Protein AF-A0A0D6ESS1-F1 (afdb_monomer)

Organism: Sporidiobolus salmonicolor (NCBI:txid5005)

Solvent-accessible surface area (backbone atoms only — not comparable to full-atom values): 9015 Å² total; per-residue (Å²): 134,69,87,62,50,30,57,55,24,49,53,50,25,58,59,24,70,73,44,81,53,65,67,57,19,51,21,43,30,44,20,22,49,14,46,18,51,16,46,52,36,49,51,54,53,46,34,30,76,70,59,77,49,72,62,58,70,73,58,48,54,50,43,52,53,49,21,29,50,25,38,36,48,12,36,51,23,44,43,52,38,32,53,52,51,50,54,52,49,52,50,51,49,53,51,60,66,67,57,86,58,56,85,76,47,42,56,56,46,52,51,51,53,50,53,48,50,54,52,48,52,54,41,51,53,50,37,53,38,39,60,51,59,37,50,55,31,33,42,75,71,63,77,50,85,76,54,69,68,57,5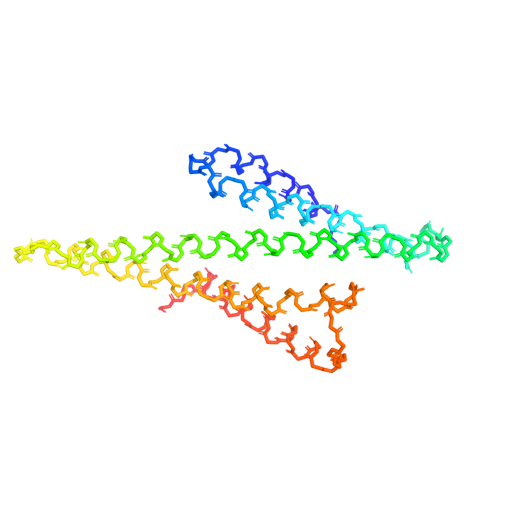3,52,49,46,55,49,53,42,49,52,54,52,49,54,52,51,48,34,68,73,72,61,59,130

Radius of gyration: 19.99 Å; Cα contacts (8 Å, |Δi|>4): 161; chains: 1; bounding box: 48×31×64 Å

Nearest PDB structures (foldseek):
  6ixe-assembly1_A  TM=4.733E-01  e=2.578E+00  Homo sapiens
  6ixf-assembly1_A  TM=3.058E-01  e=3.439E+00  Homo sapiens
  6ixg-assembly1_A  TM=2.392E-01  e=2.838E+00  Homo sapiens
  6z6f-assembly1_C  TM=2.727E-01  e=5.562E+00  Saccharomyces cerevisiae S288C

Sequence (174 aa):
MRIGKPLEHAQAAVKALDVVDPVLKLTALGRQLGYAGYLWNDMLVWAHSAKVRPLPAAQFATIQRRAARLWFAGIAFSLASSLYRLADLRRREQAARRVRSDAEKEGERRGELRAIKTQQSAVRTQFLQDALDLLIPAGTLGYHHLDDGVLGLVGTVTSLMGLRTQIAKVLGGK

pLDDT: mean 88.15, std 8.7, range [42.09, 97.44]

Structure (mmCIF, N/CA/C/O backbone):
data_AF-A0A0D6ESS1-F1
#
_entry.id   AF-A0A0D6ESS1-F1
#
loop_
_atom_site.group_PDB
_atom_site.id
_atom_site.type_symbol
_atom_site.label_atom_id
_atom_site.label_alt_id
_atom_site.label_comp_id
_atom_site.label_asym_id
_atom_site.label_entity_id
_atom_site.label_seq_id
_atom_site.pdbx_PDB_ins_code
_atom_site.Cartn_x
_atom_site.Cartn_y
_atom_site.Cartn_z
_atom_site.occupancy
_atom_site.B_iso_or_equiv
_atom_site.auth_seq_id
_atom_site.auth_comp_id
_atom_site.auth_asym_id
_atom_site.auth_atom_id
_atom_site.pdbx_PDB_model_num
ATOM 1 N N . MET A 1 1 ? 4.333 -5.731 19.791 1.00 51.28 1 MET A N 1
ATOM 2 C CA . MET A 1 1 ? 3.375 -4.614 19.992 1.00 51.28 1 MET A CA 1
ATOM 3 C C . MET A 1 1 ? 3.727 -3.473 19.047 1.00 51.28 1 MET A C 1
ATOM 5 O O . MET A 1 1 ? 4.906 -3.266 18.802 1.00 51.28 1 MET A O 1
ATOM 9 N N . ARG A 1 2 ? 2.740 -2.775 18.466 1.00 64.06 2 ARG A N 1
ATOM 10 C CA . ARG A 1 2 ? 2.936 -1.823 17.347 1.00 64.06 2 ARG A CA 1
ATOM 11 C C . ARG A 1 2 ? 3.177 -0.363 17.779 1.00 64.06 2 ARG A C 1
ATOM 13 O O . ARG A 1 2 ? 3.069 0.525 16.947 1.00 64.06 2 ARG A O 1
ATOM 20 N N . ILE A 1 3 ? 3.529 -0.120 19.043 1.00 63.75 3 ILE A N 1
ATOM 21 C CA . ILE A 1 3 ? 3.568 1.216 19.676 1.00 63.75 3 ILE A CA 1
ATOM 22 C C . ILE A 1 3 ? 4.543 2.200 18.982 1.00 63.75 3 ILE A C 1
ATOM 24 O O . ILE A 1 3 ? 4.318 3.402 19.020 1.00 63.75 3 ILE A O 1
ATOM 28 N N . GLY A 1 4 ? 5.567 1.711 18.267 1.00 74.56 4 GLY A N 1
ATOM 29 C CA . GLY A 1 4 ? 6.477 2.544 17.458 1.00 74.56 4 GLY A CA 1
ATOM 30 C C . GLY A 1 4 ? 6.134 2.646 15.964 1.00 74.56 4 GLY A C 1
ATOM 31 O O . GLY A 1 4 ? 6.639 3.528 15.273 1.00 74.56 4 GLY A O 1
ATOM 32 N N . LYS A 1 5 ? 5.244 1.793 15.444 1.00 80.25 5 LYS A N 1
ATOM 33 C CA . LYS A 1 5 ? 4.957 1.748 14.002 1.00 80.25 5 LYS A CA 1
ATOM 34 C C . LYS A 1 5 ? 4.324 3.030 13.442 1.00 80.25 5 LYS A C 1
ATOM 36 O O . LYS A 1 5 ? 4.672 3.384 12.318 1.00 80.25 5 LYS A O 1
ATOM 41 N N . PRO A 1 6 ? 3.447 3.766 14.159 1.00 82.56 6 PRO A N 1
ATOM 42 C CA . PRO A 1 6 ? 2.947 5.043 13.652 1.00 82.56 6 PRO A CA 1
ATOM 43 C C . PRO A 1 6 ? 4.067 6.040 13.329 1.00 82.56 6 PRO A C 1
ATOM 45 O O . PRO A 1 6 ? 3.983 6.739 12.324 1.00 82.56 6 PRO A O 1
ATOM 48 N N . LEU A 1 7 ? 5.130 6.068 14.142 1.00 85.19 7 LEU A N 1
ATOM 49 C CA . LEU A 1 7 ? 6.290 6.939 13.933 1.00 85.19 7 LEU A CA 1
ATOM 50 C C . LEU A 1 7 ? 7.111 6.500 12.717 1.00 85.19 7 LEU A C 1
ATOM 52 O O . LEU A 1 7 ? 7.525 7.350 11.935 1.00 85.19 7 LEU A O 1
ATOM 56 N N . GLU A 1 8 ? 7.285 5.193 12.505 1.00 88.31 8 GLU A N 1
ATOM 57 C CA . GLU A 1 8 ? 7.927 4.664 11.292 1.00 88.31 8 GLU A CA 1
ATOM 58 C C . GLU A 1 8 ? 7.166 5.087 10.027 1.00 88.31 8 GLU A C 1
ATOM 60 O O . GLU A 1 8 ? 7.772 5.523 9.046 1.00 88.31 8 GLU A O 1
ATOM 65 N N . HIS A 1 9 ? 5.832 5.018 10.056 1.00 88.88 9 HIS A N 1
ATOM 66 C CA . HIS A 1 9 ? 4.990 5.467 8.948 1.00 88.88 9 HIS A CA 1
ATOM 67 C C . HIS A 1 9 ? 5.019 6.991 8.775 1.00 88.88 9 HIS A C 1
ATOM 69 O O . HIS A 1 9 ? 5.091 7.469 7.646 1.00 88.88 9 HIS A O 1
ATOM 75 N N . ALA A 1 10 ? 5.046 7.769 9.859 1.00 86.75 10 ALA A N 1
ATOM 76 C CA . ALA A 1 10 ? 5.219 9.219 9.783 1.00 86.75 10 ALA A CA 1
ATOM 77 C C . ALA A 1 10 ? 6.584 9.594 9.178 1.00 86.75 10 ALA A C 1
ATOM 79 O O . ALA A 1 10 ? 6.658 10.427 8.277 1.00 86.75 10 ALA A O 1
ATOM 80 N N . GLN A 1 11 ? 7.661 8.924 9.590 1.00 90.44 11 GLN A N 1
ATOM 81 C CA . GLN A 1 11 ? 8.987 9.111 9.003 1.00 90.44 11 GLN A CA 1
ATOM 82 C C . GLN A 1 11 ? 9.007 8.706 7.522 1.00 90.44 11 GLN A C 1
ATOM 84 O O . GLN A 1 11 ? 9.605 9.394 6.696 1.00 90.44 11 GLN A O 1
ATOM 89 N N . ALA A 1 12 ? 8.337 7.610 7.159 1.00 89.25 12 ALA A N 1
ATOM 90 C CA . ALA A 1 12 ? 8.186 7.199 5.767 1.00 89.25 12 ALA A CA 1
ATOM 91 C C . ALA A 1 12 ? 7.364 8.205 4.945 1.00 89.25 12 ALA A C 1
ATOM 93 O O . ALA A 1 12 ? 7.640 8.379 3.760 1.00 89.25 12 ALA A O 1
ATOM 94 N N . ALA A 1 13 ? 6.394 8.891 5.558 1.00 90.00 13 ALA A N 1
ATOM 95 C CA . ALA A 1 13 ? 5.663 9.983 4.922 1.00 90.00 13 ALA A CA 1
ATOM 96 C C . ALA A 1 13 ? 6.591 11.174 4.640 1.00 90.00 13 ALA A C 1
ATOM 98 O O . ALA A 1 13 ? 6.582 11.691 3.529 1.00 90.00 13 ALA A O 1
ATOM 99 N N . VAL A 1 14 ? 7.457 11.551 5.587 1.00 92.44 14 VAL A N 1
ATOM 100 C CA . VAL A 1 14 ? 8.463 12.604 5.357 1.00 92.44 14 VAL A CA 1
ATOM 101 C C . VAL A 1 14 ? 9.382 12.228 4.194 1.00 92.44 14 VAL A C 1
ATOM 103 O O . VAL A 1 14 ? 9.539 13.016 3.272 1.00 92.44 14 VAL A O 1
ATOM 106 N N . LYS A 1 15 ? 9.896 10.992 4.160 1.00 91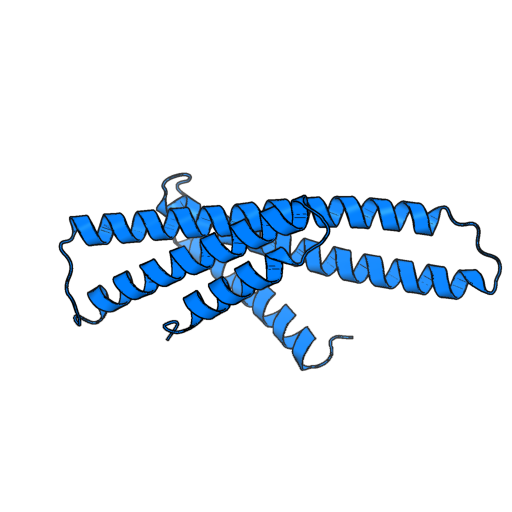.81 15 LYS A N 1
ATOM 107 C CA . LYS A 1 15 ? 10.722 10.501 3.038 1.00 91.81 15 LYS A CA 1
ATOM 108 C C . 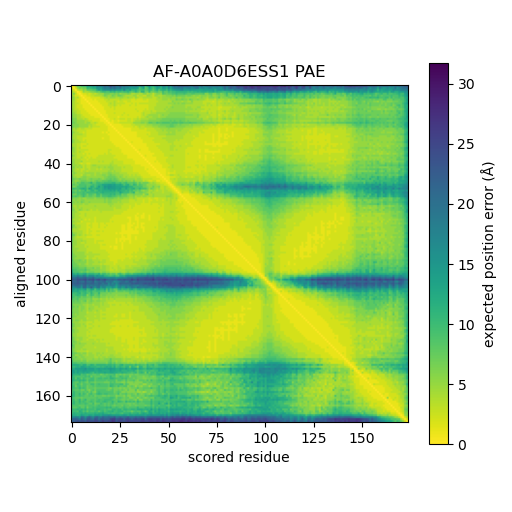LYS A 1 15 ? 9.986 10.505 1.695 1.00 91.81 15 LYS A C 1
ATOM 110 O O . LYS A 1 15 ? 10.611 10.632 0.648 1.00 91.81 15 LYS A O 1
ATOM 115 N N . ALA A 1 16 ? 8.663 10.351 1.694 1.00 90.62 16 ALA A N 1
ATOM 116 C CA . ALA A 1 16 ? 7.880 10.408 0.464 1.00 90.62 16 ALA A CA 1
ATOM 117 C C . ALA A 1 16 ? 7.862 11.814 -0.161 1.00 90.62 16 ALA A C 1
ATOM 119 O O . ALA A 1 16 ? 7.633 11.927 -1.364 1.00 90.62 16 ALA A O 1
ATOM 120 N N . LEU A 1 17 ? 8.139 12.874 0.611 1.00 91.94 17 LEU A N 1
ATOM 121 C CA . LEU A 1 17 ? 8.219 14.248 0.101 1.00 91.94 17 LEU A CA 1
ATOM 122 C C . LEU A 1 17 ? 9.366 14.441 -0.900 1.00 91.94 17 LEU A C 1
ATOM 124 O O . LEU A 1 17 ? 9.234 15.278 -1.796 1.00 91.94 17 LEU A O 1
ATOM 128 N N . ASP A 1 18 ? 10.417 13.624 -0.807 1.00 93.75 18 ASP A N 1
ATOM 129 C CA . ASP A 1 18 ? 11.584 13.660 -1.698 1.00 93.75 18 ASP A CA 1
ATOM 130 C C . ASP A 1 18 ? 11.337 12.960 -3.047 1.00 93.75 18 ASP A C 1
ATOM 132 O O . ASP A 1 18 ? 12.155 13.035 -3.963 1.00 93.75 18 ASP A O 1
ATOM 136 N N . VAL A 1 19 ? 10.199 12.272 -3.213 1.00 93.12 19 VAL A N 1
ATOM 137 C CA . VAL A 1 19 ? 9.848 11.613 -4.479 1.00 93.12 19 VAL A CA 1
ATOM 138 C C . VAL A 1 19 ? 9.618 12.670 -5.561 1.00 93.12 19 VAL A C 1
ATOM 140 O O . VAL A 1 19 ? 8.782 13.551 -5.405 1.00 93.12 19 VAL A O 1
ATOM 143 N N . VAL A 1 20 ? 10.328 12.581 -6.685 1.00 93.62 20 VAL A N 1
ATOM 144 C CA . VAL A 1 20 ? 10.218 13.584 -7.762 1.00 93.62 20 VAL A CA 1
ATOM 145 C C . VAL A 1 20 ? 8.847 13.544 -8.442 1.00 93.62 20 VAL A C 1
ATOM 147 O O . VAL A 1 20 ? 8.236 14.588 -8.649 1.00 93.62 20 VAL A O 1
ATOM 150 N N . ASP A 1 21 ? 8.348 12.347 -8.758 1.00 94.38 21 ASP A N 1
ATOM 151 C CA . ASP A 1 21 ? 7.057 12.156 -9.425 1.00 94.38 21 ASP A CA 1
ATOM 152 C C . ASP A 1 21 ? 5.889 12.572 -8.499 1.00 94.38 21 ASP A C 1
ATOM 154 O O . ASP A 1 21 ? 5.700 11.952 -7.444 1.00 94.38 21 ASP A O 1
ATOM 158 N N . PRO A 1 22 ? 5.082 13.589 -8.866 1.00 94.25 22 PRO A N 1
ATOM 159 C CA . PRO A 1 22 ? 3.999 14.091 -8.019 1.00 94.25 22 PRO A CA 1
ATOM 160 C C . PRO A 1 22 ? 2.910 13.064 -7.685 1.00 94.25 22 PRO A C 1
ATOM 162 O O . PRO A 1 22 ? 2.375 13.082 -6.574 1.00 94.25 22 PRO A O 1
ATOM 165 N N . VAL A 1 23 ? 2.580 12.153 -8.606 1.00 95.31 23 VAL A N 1
ATOM 166 C CA . VAL A 1 23 ? 1.544 11.131 -8.387 1.00 95.31 23 VAL A CA 1
ATOM 167 C C . VAL A 1 23 ? 2.059 10.081 -7.410 1.00 95.31 23 VAL A C 1
ATOM 169 O O . VAL A 1 23 ? 1.365 9.705 -6.459 1.00 95.31 23 VAL A O 1
ATOM 172 N N . LEU A 1 24 ? 3.303 9.636 -7.589 1.00 94.44 24 LEU A N 1
ATOM 173 C CA . LEU A 1 24 ? 3.949 8.715 -6.655 1.00 94.44 24 LEU A CA 1
ATOM 174 C C . LEU A 1 24 ? 4.168 9.355 -5.283 1.00 94.44 24 LEU A C 1
ATOM 176 O O . LEU A 1 24 ? 3.966 8.675 -4.280 1.00 94.44 24 LEU A O 1
ATOM 180 N N . LYS A 1 25 ? 4.507 10.647 -5.225 1.00 95.31 25 LYS A N 1
ATOM 181 C CA . LYS A 1 25 ? 4.602 11.419 -3.978 1.00 95.31 25 LYS A CA 1
ATOM 182 C C . LYS A 1 25 ? 3.271 11.431 -3.238 1.00 95.31 25 LYS A C 1
ATOM 184 O O . LYS A 1 25 ? 3.213 11.013 -2.085 1.00 95.31 25 LYS A O 1
ATOM 189 N N . LEU A 1 26 ? 2.195 11.862 -3.899 1.00 96.12 26 LEU A N 1
ATOM 190 C CA . LEU A 1 26 ? 0.873 11.973 -3.282 1.00 96.12 26 LEU A CA 1
ATOM 191 C C . LEU A 1 26 ? 0.353 10.612 -2.809 1.00 96.12 26 LEU A C 1
ATOM 193 O O . LEU A 1 26 ? -0.118 10.486 -1.680 1.00 96.12 26 LEU A O 1
ATOM 197 N N . THR A 1 27 ? 0.468 9.581 -3.649 1.00 96.25 27 THR A N 1
ATOM 198 C CA . THR A 1 27 ? 0.022 8.228 -3.290 1.00 96.25 27 THR A CA 1
ATOM 199 C C . THR A 1 27 ? 0.862 7.620 -2.167 1.00 96.25 27 THR A C 1
ATOM 201 O O . THR A 1 27 ? 0.312 6.977 -1.274 1.00 96.25 27 THR A O 1
ATOM 204 N N . ALA A 1 28 ? 2.175 7.865 -2.140 1.00 94.38 28 ALA A N 1
ATOM 205 C CA . ALA A 1 28 ? 3.027 7.437 -1.036 1.00 94.38 28 ALA A CA 1
ATOM 206 C C . ALA A 1 28 ? 2.675 8.167 0.269 1.00 94.38 28 ALA A C 1
ATOM 208 O O . ALA A 1 28 ? 2.496 7.510 1.291 1.00 94.38 28 ALA A O 1
ATOM 209 N N . LEU A 1 29 ? 2.500 9.491 0.241 1.00 95.12 29 LEU A N 1
ATOM 210 C CA . LEU A 1 29 ? 2.077 10.276 1.406 1.00 95.12 29 LEU A CA 1
ATOM 211 C C . LEU A 1 29 ? 0.734 9.796 1.952 1.00 95.12 29 LEU A C 1
ATOM 213 O O . LEU A 1 29 ? 0.627 9.487 3.137 1.00 95.12 29 LEU A O 1
ATOM 217 N N . GLY A 1 30 ? -0.274 9.688 1.085 1.00 94.75 30 GLY A N 1
ATOM 218 C CA . GLY A 1 30 ? -1.612 9.245 1.462 1.00 94.75 30 GLY A CA 1
ATOM 219 C C . GLY A 1 30 ? -1.605 7.845 2.076 1.00 94.75 30 GLY A C 1
ATOM 220 O O . GLY A 1 30 ? -2.217 7.631 3.124 1.00 94.75 30 GLY A O 1
ATOM 221 N N . ARG A 1 31 ? -0.836 6.912 1.494 1.00 94.75 31 ARG A N 1
ATOM 222 C CA . ARG A 1 31 ? -0.626 5.576 2.066 1.00 94.75 31 ARG A CA 1
ATOM 223 C C . ARG A 1 31 ? -0.040 5.675 3.476 1.00 94.75 31 ARG A C 1
ATOM 225 O O . ARG A 1 31 ? -0.610 5.118 4.411 1.00 94.75 31 ARG A O 1
ATOM 232 N N . GLN A 1 32 ? 1.088 6.366 3.637 1.00 93.81 32 GLN A N 1
ATOM 233 C CA . GLN A 1 32 ? 1.810 6.402 4.911 1.00 93.81 32 GLN A CA 1
ATOM 234 C C . GLN A 1 32 ? 1.025 7.114 6.017 1.00 93.81 32 GLN A C 1
ATOM 236 O O . GLN A 1 32 ? 0.964 6.611 7.136 1.00 93.81 32 GLN A O 1
ATOM 241 N N . LEU A 1 33 ? 0.356 8.226 5.707 1.00 93.38 33 LEU A N 1
ATOM 242 C CA . LEU A 1 33 ? -0.504 8.932 6.659 1.00 93.38 33 LEU A CA 1
ATOM 243 C C . LEU A 1 33 ? -1.739 8.106 7.040 1.00 93.38 33 LEU A C 1
ATOM 245 O O . LEU A 1 33 ? -2.102 8.063 8.215 1.00 93.38 33 LEU A O 1
ATOM 249 N N . GLY A 1 34 ? -2.342 7.398 6.079 1.00 93.81 34 GLY A N 1
ATOM 250 C CA . GLY A 1 34 ? -3.434 6.460 6.341 1.00 93.81 34 GLY A CA 1
ATOM 251 C C . GLY A 1 34 ? -3.023 5.361 7.324 1.00 93.81 34 GLY A C 1
ATOM 252 O O . GLY A 1 34 ? -3.699 5.150 8.331 1.00 93.81 34 GLY A O 1
ATOM 253 N N . TYR A 1 35 ? -1.870 4.718 7.100 1.00 92.88 35 TYR A N 1
ATOM 254 C CA . TYR A 1 35 ? -1.344 3.695 8.013 1.00 92.88 35 TYR A CA 1
ATOM 255 C C . TYR A 1 35 ? -0.926 4.259 9.375 1.00 92.88 35 TYR A C 1
ATOM 257 O O . TYR A 1 35 ? -1.232 3.640 10.394 1.00 92.88 35 TYR A O 1
ATOM 265 N N . ALA A 1 36 ? -0.277 5.425 9.421 1.00 92.19 36 ALA A N 1
ATOM 266 C CA . ALA A 1 36 ? 0.092 6.078 10.676 1.00 92.19 36 ALA A CA 1
ATOM 267 C C . ALA A 1 36 ? -1.151 6.382 11.523 1.00 92.19 36 ALA A C 1
ATOM 269 O O . ALA A 1 36 ? -1.205 6.030 12.702 1.00 92.19 36 ALA A O 1
ATOM 270 N N . GLY A 1 37 ? -2.182 6.965 10.904 1.00 92.25 37 GLY A N 1
ATOM 271 C CA . GLY A 1 37 ? -3.449 7.258 11.559 1.00 92.25 37 GLY A CA 1
ATOM 272 C C . GLY A 1 37 ? -4.193 5.995 11.999 1.00 92.25 37 GLY A C 1
ATOM 273 O O . GLY A 1 37 ? -4.683 5.937 13.126 1.00 92.25 37 GLY A O 1
ATOM 274 N N . TYR A 1 38 ? -4.252 4.963 11.155 1.00 92.62 38 TYR A N 1
ATOM 275 C CA . TYR A 1 38 ? -4.831 3.667 11.518 1.00 92.62 38 TYR A CA 1
ATOM 276 C C . TYR A 1 38 ? -4.141 3.077 12.755 1.00 92.62 38 TYR A C 1
ATOM 278 O O . TYR A 1 38 ? -4.813 2.774 13.738 1.00 92.62 38 TYR A O 1
ATOM 286 N N . LEU A 1 39 ? -2.809 2.984 12.745 1.00 90.12 39 LEU A N 1
ATOM 287 C CA . LEU A 1 39 ? -2.037 2.389 13.837 1.00 90.12 39 LEU A CA 1
ATOM 288 C C . LEU A 1 39 ? -2.083 3.220 15.122 1.00 90.12 39 LEU A C 1
ATOM 290 O O . LEU A 1 39 ? -2.041 2.660 16.213 1.00 90.12 39 LEU A O 1
ATOM 294 N N . TRP A 1 40 ? -2.220 4.542 15.013 1.00 89.69 40 TRP A N 1
ATOM 295 C CA . TRP A 1 40 ? -2.479 5.391 16.172 1.00 89.69 40 TRP A CA 1
ATOM 296 C C . TRP A 1 40 ? -3.818 5.044 16.836 1.00 89.69 40 TRP A C 1
ATOM 298 O O . TRP A 1 40 ? -3.896 4.894 18.053 1.00 89.69 40 TRP A O 1
ATOM 308 N N . ASN A 1 41 ? -4.877 4.859 16.043 1.00 90.06 41 ASN A N 1
ATOM 309 C CA . ASN A 1 41 ? -6.172 4.430 16.574 1.00 90.06 41 ASN A CA 1
ATOM 310 C C . ASN A 1 41 ? -6.123 2.978 17.091 1.00 90.06 41 ASN A C 1
ATOM 312 O O . ASN A 1 41 ? -6.750 2.685 18.105 1.00 90.06 41 ASN A O 1
ATOM 316 N N . ASP A 1 42 ? -5.337 2.097 16.464 1.00 88.44 42 ASP A N 1
ATOM 317 C CA . ASP A 1 42 ? -5.084 0.720 16.924 1.00 88.44 42 ASP A CA 1
ATOM 318 C C . ASP A 1 42 ? -4.447 0.697 18.326 1.00 88.44 42 ASP A C 1
ATOM 320 O O . ASP A 1 42 ? -4.829 -0.104 19.177 1.00 88.44 42 ASP A O 1
ATOM 324 N N . MET A 1 43 ? -3.552 1.645 18.632 1.00 87.81 43 MET A N 1
ATOM 325 C CA . MET A 1 43 ? -3.004 1.809 19.985 1.00 87.81 43 MET A CA 1
ATOM 326 C C . MET A 1 43 ? -4.072 2.202 21.014 1.00 87.81 43 MET A C 1
ATOM 328 O O . MET A 1 43 ? -4.027 1.725 22.148 1.00 87.81 43 MET A O 1
ATOM 332 N N . LEU A 1 44 ? -5.043 3.040 20.636 1.00 87.94 44 LEU A N 1
ATOM 333 C CA . LEU A 1 44 ? -6.160 3.412 21.515 1.00 87.94 44 LEU A CA 1
ATOM 334 C C . LEU A 1 44 ? -7.112 2.232 21.751 1.00 87.94 44 LEU A C 1
ATOM 336 O O . LEU A 1 44 ? -7.554 2.016 22.880 1.00 87.94 44 LEU A O 1
ATOM 340 N N . VAL A 1 45 ? -7.396 1.451 20.703 1.00 86.69 45 VAL A N 1
ATOM 341 C CA . VAL A 1 45 ? -8.171 0.202 20.801 1.00 86.69 45 VAL A CA 1
ATOM 342 C C . VAL A 1 45 ? -7.469 -0.774 21.742 1.00 86.69 45 VAL A C 1
ATOM 344 O O . VAL A 1 45 ? -8.097 -1.307 22.654 1.00 86.69 45 VAL A O 1
ATOM 347 N N . TRP A 1 46 ? -6.157 -0.945 21.588 1.00 86.50 46 TRP A N 1
ATOM 348 C CA . TRP A 1 46 ? -5.363 -1.781 22.480 1.00 86.50 46 TRP A CA 1
ATOM 349 C C . TRP A 1 46 ? -5.397 -1.287 23.933 1.00 86.50 46 TRP A C 1
ATOM 351 O O . TRP A 1 46 ? -5.602 -2.094 24.835 1.00 86.50 46 TRP A O 1
ATOM 361 N N . ALA A 1 47 ? -5.258 0.021 24.179 1.00 86.69 47 ALA A N 1
ATOM 362 C CA . ALA A 1 47 ? -5.297 0.587 25.532 1.00 86.69 47 ALA A CA 1
ATOM 363 C C . ALA A 1 47 ? -6.639 0.331 26.245 1.00 86.69 47 ALA A C 1
ATOM 365 O O . ALA A 1 47 ? -6.662 0.108 27.460 1.00 86.69 47 ALA A O 1
ATOM 366 N N . HIS A 1 48 ? -7.739 0.319 25.485 1.00 85.88 48 HIS A N 1
ATOM 367 C CA . HIS A 1 48 ? -9.051 -0.105 25.965 1.00 85.88 48 HIS A CA 1
ATOM 368 C C . HIS A 1 48 ? -9.075 -1.604 26.299 1.00 85.88 48 HIS A C 1
ATOM 370 O O . HIS A 1 48 ? -9.405 -1.974 27.425 1.00 85.88 48 HIS A O 1
ATOM 376 N N . SER A 1 49 ? -8.683 -2.468 25.356 1.00 84.56 49 SER A N 1
ATOM 377 C CA . SER A 1 49 ? -8.708 -3.930 25.527 1.00 84.56 49 SER A CA 1
ATOM 378 C C . SER A 1 49 ? -7.777 -4.428 26.638 1.00 84.56 49 SER A C 1
ATOM 380 O O . SER A 1 49 ? -8.108 -5.381 27.338 1.00 84.56 49 SER A O 1
ATOM 382 N N . ALA A 1 50 ? -6.639 -3.762 26.844 1.00 86.94 50 ALA A N 1
ATOM 383 C CA . ALA A 1 50 ? -5.689 -4.045 27.918 1.00 86.94 50 ALA A CA 1
ATOM 384 C C . ALA A 1 50 ? -6.132 -3.491 29.287 1.00 86.94 50 ALA A C 1
ATOM 386 O O . ALA A 1 50 ? -5.404 -3.639 30.265 1.00 86.94 50 ALA A O 1
ATOM 387 N N . LYS A 1 51 ? -7.301 -2.835 29.366 1.00 86.56 51 LYS A N 1
ATOM 388 C CA . LYS A 1 51 ? -7.848 -2.176 30.567 1.00 86.56 51 LYS A CA 1
ATOM 389 C C . LYS A 1 51 ? -6.940 -1.097 31.174 1.00 86.56 51 LYS A C 1
ATOM 391 O O . LYS A 1 51 ? -7.176 -0.667 32.297 1.00 86.56 51 LYS A O 1
ATOM 396 N N . VAL A 1 52 ? -5.949 -0.615 30.422 1.00 86.56 52 VAL A N 1
ATOM 397 C CA . VAL A 1 52 ? -5.074 0.498 30.826 1.00 86.56 52 VAL A CA 1
ATOM 398 C C . VAL A 1 52 ? -5.882 1.791 30.897 1.00 86.56 52 VAL A C 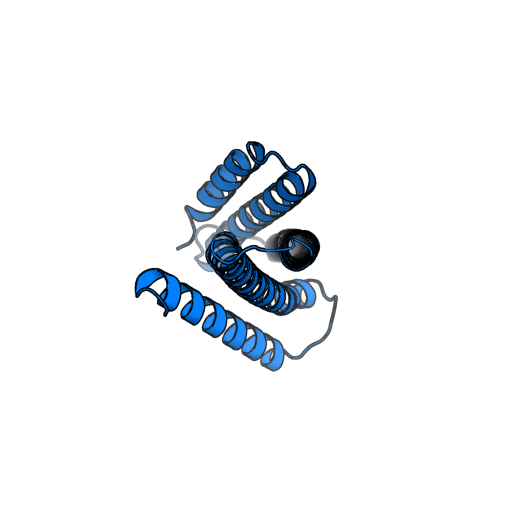1
ATOM 400 O O . VAL A 1 52 ? -5.751 2.569 31.838 1.00 86.56 52 VAL A O 1
ATOM 403 N N . ARG A 1 53 ? -6.752 2.010 29.906 1.00 83.69 53 ARG A N 1
ATOM 404 C CA . ARG A 1 53 ? -7.728 3.099 29.905 1.00 83.69 53 ARG A CA 1
ATOM 405 C C . ARG A 1 53 ? -9.032 2.604 29.281 1.00 83.69 53 ARG A C 1
ATOM 407 O O . ARG A 1 53 ? -9.175 2.674 28.059 1.00 83.69 53 ARG A O 1
ATOM 414 N N . PRO A 1 54 ? -9.983 2.089 30.079 1.00 83.94 54 PRO A N 1
ATOM 415 C CA . PRO A 1 54 ? -11.289 1.723 29.558 1.00 83.94 54 PRO A CA 1
ATOM 416 C C . PRO A 1 54 ? -11.966 2.964 28.965 1.00 83.94 54 PRO A C 1
ATOM 418 O O . PRO A 1 54 ? -11.864 4.076 29.481 1.00 83.94 54 PRO A O 1
ATOM 421 N N . LEU A 1 55 ? -12.636 2.760 27.839 1.00 87.06 55 LEU A N 1
ATOM 422 C CA . LEU A 1 55 ? -13.296 3.800 27.056 1.00 87.06 55 LEU A CA 1
ATOM 423 C C . LEU A 1 55 ? -14.788 3.476 27.023 1.00 87.06 55 LEU A C 1
ATOM 425 O O . LEU A 1 55 ? -15.134 2.295 26.942 1.00 87.06 55 LEU A O 1
ATOM 429 N N . PRO A 1 56 ? -15.676 4.480 27.036 1.00 90.69 56 PRO A N 1
ATOM 430 C CA . PRO A 1 56 ? -17.097 4.249 26.815 1.00 90.69 56 PRO A CA 1
ATOM 431 C C . PRO A 1 56 ? -17.341 3.561 25.466 1.00 90.69 56 PRO A C 1
ATOM 433 O O . PRO A 1 56 ? -16.683 3.893 24.476 1.00 90.69 56 PRO A O 1
ATOM 436 N N . ALA A 1 57 ? -18.322 2.656 25.404 1.00 87.00 57 ALA A N 1
ATOM 437 C CA . ALA A 1 57 ? -18.613 1.860 24.206 1.00 87.00 57 ALA A CA 1
ATOM 438 C C . ALA A 1 57 ? -18.812 2.720 22.940 1.00 87.00 57 ALA A C 1
ATOM 440 O O . ALA A 1 57 ? -18.277 2.405 21.878 1.00 87.00 57 ALA A O 1
ATOM 441 N N . ALA A 1 58 ? -19.497 3.862 23.064 1.00 89.38 58 ALA A N 1
ATOM 442 C CA . ALA A 1 58 ? -19.703 4.800 21.958 1.00 89.38 58 ALA A CA 1
ATOM 443 C C . ALA A 1 58 ? -18.389 5.411 21.423 1.00 89.38 58 ALA A C 1
ATOM 445 O O . ALA A 1 58 ? -18.204 5.560 20.211 1.00 89.38 58 ALA A O 1
ATOM 446 N N . GLN A 1 59 ? -17.449 5.740 22.317 1.00 89.06 59 GLN A N 1
ATOM 447 C CA . GLN A 1 59 ? -16.138 6.268 21.927 1.00 89.06 59 GLN A CA 1
ATOM 448 C C . GLN A 1 59 ? -15.290 5.181 21.267 1.00 89.06 59 GLN A C 1
ATOM 450 O O . GLN A 1 59 ? -14.669 5.428 20.234 1.00 89.06 59 GLN A O 1
ATOM 455 N N . PHE A 1 60 ? -15.318 3.966 21.815 1.00 89.19 60 PHE A N 1
ATOM 456 C CA . PHE A 1 60 ? -14.608 2.817 21.264 1.00 89.19 60 PHE A CA 1
ATOM 457 C C . PHE A 1 60 ? -15.060 2.489 19.832 1.00 89.19 60 PHE A C 1
ATOM 459 O O . PHE A 1 60 ? -14.227 2.424 18.926 1.00 89.19 60 PHE A O 1
ATOM 466 N N . ALA A 1 61 ? -16.372 2.407 19.592 1.00 88.62 61 ALA A N 1
ATOM 467 C CA . ALA A 1 61 ? -16.929 2.182 18.257 1.00 88.62 61 ALA A CA 1
ATOM 468 C C . ALA A 1 61 ? -16.531 3.288 17.260 1.00 88.62 61 ALA A C 1
ATOM 470 O O . ALA A 1 61 ? -16.211 3.021 16.099 1.00 88.62 61 ALA A O 1
ATOM 471 N N . THR A 1 62 ? -16.487 4.545 17.716 1.00 91.50 62 THR A N 1
ATOM 472 C CA . THR A 1 62 ? -16.050 5.680 16.890 1.00 91.50 62 THR A CA 1
ATOM 473 C C . THR A 1 62 ? -14.577 5.560 16.493 1.00 91.50 62 THR A C 1
ATOM 475 O O . THR A 1 62 ? -14.234 5.799 15.333 1.00 91.50 62 THR A O 1
ATOM 478 N N . ILE A 1 63 ? -13.707 5.175 17.429 1.00 92.19 63 ILE A N 1
ATOM 479 C CA . ILE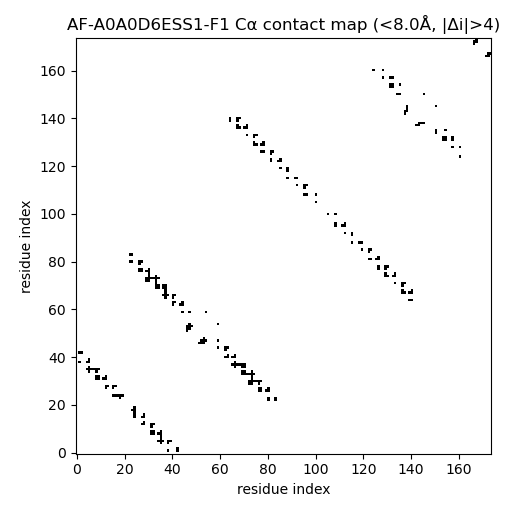 A 1 63 ? -12.273 4.969 17.181 1.00 92.19 63 ILE A CA 1
ATOM 480 C C . ILE A 1 63 ? -12.065 3.824 16.187 1.00 92.19 63 ILE A C 1
ATOM 482 O O . ILE A 1 63 ? -11.342 4.003 15.209 1.00 92.19 63 ILE A O 1
ATOM 486 N N . GLN A 1 64 ? -12.749 2.691 16.367 1.00 90.19 64 GLN A N 1
ATOM 487 C CA . GLN A 1 64 ? -12.666 1.560 15.438 1.00 90.19 64 GLN A CA 1
ATOM 488 C C . GLN A 1 64 ? -13.108 1.944 14.022 1.00 90.19 64 GLN A C 1
ATOM 490 O O . GLN A 1 64 ? -12.403 1.671 13.050 1.00 90.19 64 GLN A O 1
ATOM 495 N N . ARG A 1 65 ? -14.230 2.662 13.887 1.00 92.50 65 ARG A N 1
ATOM 496 C CA . ARG A 1 65 ? -14.713 3.124 12.578 1.00 92.50 65 ARG A CA 1
ATOM 497 C C . ARG A 1 65 ? -13.747 4.119 11.926 1.00 92.50 65 ARG A C 1
ATOM 499 O O . ARG A 1 65 ? -13.550 4.068 10.714 1.00 92.50 65 ARG A O 1
ATOM 506 N N . ARG A 1 66 ? -13.111 5.008 12.697 1.00 94.06 66 ARG A N 1
ATOM 507 C CA . ARG A 1 66 ? -12.054 5.908 12.191 1.00 94.06 66 ARG A CA 1
ATOM 508 C C . ARG A 1 66 ? -10.816 5.134 11.742 1.00 94.06 66 ARG A C 1
ATOM 510 O O . ARG A 1 66 ? -10.306 5.415 10.661 1.00 94.06 66 ARG A O 1
ATOM 517 N N . ALA A 1 67 ? -10.379 4.150 12.525 1.00 93.44 67 ALA A N 1
ATOM 518 C CA . ALA A 1 67 ? -9.265 3.274 12.181 1.00 93.44 67 ALA A CA 1
ATOM 519 C C . ALA A 1 67 ? -9.519 2.562 10.842 1.00 93.44 67 ALA A C 1
ATOM 521 O O . ALA A 1 67 ? -8.668 2.614 9.957 1.00 93.44 67 ALA A O 1
ATOM 522 N N . ALA A 1 68 ? -10.718 1.999 10.654 1.00 93.56 68 ALA A N 1
ATOM 523 C CA . ALA A 1 68 ? -11.115 1.349 9.406 1.00 93.56 68 ALA A CA 1
ATOM 524 C C . ALA A 1 68 ? -11.107 2.314 8.207 1.00 93.56 68 ALA A C 1
ATOM 526 O O . ALA A 1 68 ? -10.586 1.966 7.152 1.00 93.56 68 ALA A O 1
ATOM 527 N N . ARG A 1 69 ? -11.600 3.554 8.362 1.00 95.69 69 ARG A N 1
ATOM 528 C CA . ARG A 1 69 ? -11.545 4.578 7.294 1.00 95.69 69 ARG A CA 1
ATOM 529 C C . ARG A 1 69 ? -10.116 4.940 6.901 1.00 95.69 69 ARG A C 1
ATOM 531 O O . ARG A 1 69 ? -9.824 5.058 5.716 1.00 95.69 69 ARG A O 1
ATOM 538 N N . LEU A 1 70 ? -9.237 5.127 7.884 1.00 95.75 70 LEU A N 1
ATOM 539 C CA . LEU A 1 70 ? -7.835 5.479 7.647 1.00 95.75 70 LEU A CA 1
ATOM 540 C C . LEU A 1 70 ? -7.073 4.328 6.988 1.00 95.75 70 LEU A C 1
ATOM 542 O O . LEU A 1 70 ? -6.292 4.556 6.065 1.00 95.75 70 LEU A O 1
ATOM 546 N N . TRP A 1 71 ? -7.355 3.094 7.407 1.00 95.06 71 TRP A N 1
ATOM 547 C CA . TRP A 1 71 ? -6.792 1.903 6.786 1.00 95.06 71 TRP A CA 1
ATOM 548 C C . TRP A 1 71 ? -7.268 1.740 5.339 1.00 95.06 71 TRP A C 1
ATOM 550 O O . TRP A 1 71 ? -6.441 1.590 4.440 1.00 95.06 71 TRP A O 1
ATOM 560 N N . PHE A 1 72 ? -8.577 1.872 5.100 1.00 96.25 72 PHE A N 1
ATOM 561 C CA . PHE A 1 72 ? -9.163 1.865 3.760 1.00 96.25 72 PHE A CA 1
ATOM 562 C C . PHE A 1 72 ? -8.512 2.918 2.856 1.00 96.25 72 PHE A C 1
ATOM 564 O O . PHE A 1 72 ? -8.070 2.600 1.755 1.00 96.25 72 PHE A O 1
ATOM 571 N N . ALA A 1 73 ? -8.394 4.163 3.332 1.00 96.50 73 ALA A N 1
ATOM 572 C CA . ALA A 1 73 ? -7.758 5.242 2.580 1.00 96.50 73 ALA A CA 1
ATOM 573 C C . ALA A 1 73 ? -6.289 4.923 2.258 1.00 96.50 73 ALA A C 1
ATOM 575 O O . ALA A 1 73 ? -5.853 5.103 1.121 1.00 96.50 73 ALA A O 1
ATOM 576 N N . GLY A 1 74 ? -5.536 4.398 3.231 1.00 96.31 74 GLY A N 1
ATOM 577 C CA . GLY A 1 74 ? -4.140 4.011 3.039 1.00 96.31 74 GLY A CA 1
ATOM 578 C C . GLY A 1 74 ? -3.959 2.945 1.952 1.00 96.31 74 GLY A C 1
ATOM 579 O O . GLY A 1 74 ? -3.087 3.085 1.091 1.00 96.31 74 GLY A O 1
ATOM 580 N N . ILE A 1 75 ? -4.812 1.914 1.946 1.00 95.81 75 ILE A N 1
ATOM 581 C CA . ILE A 1 75 ? -4.811 0.873 0.907 1.00 95.81 75 ILE A CA 1
ATOM 582 C C . ILE A 1 75 ? -5.261 1.445 -0.445 1.00 95.81 75 ILE A C 1
ATOM 584 O O . ILE A 1 75 ? -4.632 1.160 -1.462 1.00 95.81 75 ILE A O 1
ATOM 588 N N . ALA A 1 76 ? -6.286 2.299 -0.482 1.00 96.69 76 ALA A N 1
ATOM 589 C CA . ALA A 1 76 ? -6.761 2.915 -1.721 1.00 96.69 76 ALA A CA 1
ATOM 590 C C . ALA A 1 76 ? -5.659 3.732 -2.423 1.00 96.69 76 ALA A C 1
ATOM 592 O O . ALA A 1 76 ? -5.453 3.594 -3.632 1.00 96.69 76 ALA A O 1
ATOM 593 N N . PHE A 1 77 ? -4.878 4.514 -1.669 1.00 97.44 77 PHE A N 1
ATOM 594 C CA . PHE A 1 77 ? -3.699 5.198 -2.207 1.00 97.44 77 PHE A CA 1
ATOM 595 C C . PHE A 1 77 ? -2.633 4.221 -2.716 1.00 97.44 77 PHE A C 1
ATOM 597 O O . PHE A 1 77 ? -1.992 4.485 -3.735 1.00 97.44 77 PHE A O 1
ATOM 604 N N . SER A 1 78 ? -2.457 3.077 -2.052 1.00 96.00 78 SER A N 1
ATOM 605 C CA . SER A 1 78 ? -1.546 2.034 -2.522 1.00 96.00 78 SER A CA 1
ATOM 606 C C . SER A 1 78 ? -1.979 1.402 -3.846 1.00 96.00 78 SER A C 1
ATOM 608 O O . SER A 1 78 ? -1.155 1.216 -4.747 1.00 96.00 78 SER A O 1
ATOM 610 N N . LEU A 1 79 ? -3.274 1.120 -3.999 1.00 97.00 79 LEU A N 1
ATOM 611 C CA . LEU A 1 79 ? -3.847 0.607 -5.243 1.00 97.00 79 LEU A CA 1
ATOM 612 C C . LEU A 1 79 ? -3.652 1.604 -6.385 1.00 97.00 79 LEU A C 1
ATOM 614 O O . LEU A 1 79 ? -3.179 1.220 -7.456 1.00 97.00 79 LEU A O 1
ATOM 618 N N . ALA A 1 80 ? -3.919 2.889 -6.136 1.00 97.44 80 ALA A N 1
ATOM 619 C CA . ALA A 1 80 ? -3.661 3.956 -7.100 1.00 97.44 80 ALA A CA 1
ATOM 620 C C . ALA A 1 80 ? -2.174 4.023 -7.498 1.00 97.44 80 ALA A C 1
ATOM 622 O O . ALA A 1 80 ? -1.854 4.086 -8.687 1.00 97.44 80 ALA A O 1
ATOM 623 N N . SER A 1 81 ? -1.257 3.930 -6.525 1.00 96.69 81 SER A N 1
ATOM 624 C CA . SER A 1 81 ? 0.190 3.886 -6.783 1.00 96.69 81 SER A CA 1
ATOM 625 C C . SER A 1 81 ? 0.581 2.683 -7.646 1.00 96.69 81 SER A C 1
ATOM 627 O O . SER A 1 81 ? 1.354 2.812 -8.596 1.00 96.69 81 SER A O 1
ATOM 629 N N . SER A 1 82 ? 0.025 1.507 -7.349 1.00 96.94 82 SER A N 1
ATOM 630 C CA . SER A 1 82 ? 0.312 0.267 -8.073 1.00 96.94 82 SER A CA 1
ATOM 631 C C . SER A 1 82 ? -0.187 0.319 -9.517 1.00 96.94 82 SER A C 1
ATOM 633 O O . SER A 1 82 ? 0.539 -0.072 -10.432 1.00 96.94 82 SER A O 1
ATOM 635 N N . LEU A 1 83 ? -1.381 0.870 -9.751 1.00 96.75 83 LEU A N 1
ATOM 636 C CA . LEU A 1 83 ? -1.911 1.099 -11.098 1.00 96.75 83 LEU A CA 1
ATOM 637 C C . LEU A 1 83 ? -1.027 2.059 -11.899 1.00 96.75 83 LEU A C 1
ATOM 639 O O . LEU A 1 83 ? -0.669 1.753 -13.038 1.00 96.75 83 LEU A O 1
ATOM 643 N N . TYR A 1 84 ? -0.620 3.176 -11.290 1.00 97.38 84 TYR A N 1
ATOM 644 C CA . TYR A 1 84 ? 0.274 4.145 -11.922 1.00 97.38 84 TYR A CA 1
ATOM 645 C C . TYR A 1 84 ? 1.622 3.514 -12.303 1.00 97.38 84 TYR A C 1
ATOM 647 O O . TYR A 1 84 ? 2.058 3.614 -13.450 1.00 97.38 84 TYR A O 1
ATOM 655 N N . ARG A 1 85 ? 2.244 2.767 -11.381 1.00 96.50 85 ARG A N 1
ATOM 656 C CA . ARG A 1 85 ? 3.501 2.040 -11.633 1.00 96.50 85 ARG A CA 1
ATOM 657 C C . ARG A 1 85 ? 3.360 1.005 -12.744 1.00 96.50 85 ARG A C 1
ATOM 659 O O . ARG A 1 85 ? 4.258 0.883 -13.568 1.00 96.50 85 ARG A O 1
ATOM 666 N N . LEU A 1 86 ? 2.252 0.265 -12.802 1.00 96.00 86 LEU A N 1
ATOM 667 C CA . LEU A 1 86 ? 2.016 -0.695 -13.885 1.00 96.00 86 LEU A CA 1
ATOM 668 C C . LEU A 1 86 ? 1.876 -0.007 -15.242 1.00 96.00 86 LEU A C 1
ATOM 670 O O . LEU A 1 86 ? 2.377 -0.534 -16.235 1.00 96.00 86 LEU A O 1
ATOM 674 N N . ALA A 1 87 ? 1.220 1.153 -15.300 1.00 96.12 87 ALA A N 1
ATOM 675 C CA . ALA A 1 87 ? 1.111 1.930 -16.528 1.00 96.12 87 ALA A CA 1
ATOM 676 C C . ALA A 1 87 ? 2.485 2.433 -17.002 1.00 96.12 87 ALA A C 1
ATOM 678 O O . ALA A 1 87 ? 2.822 2.257 -18.174 1.00 96.12 87 ALA A O 1
ATOM 679 N N . ASP A 1 88 ? 3.297 2.983 -16.098 1.00 95.69 88 ASP A N 1
ATOM 680 C CA . ASP A 1 88 ? 4.663 3.427 -16.392 1.00 95.69 88 ASP A CA 1
ATOM 681 C C . ASP A 1 88 ? 5.560 2.262 -16.851 1.00 95.69 88 ASP A C 1
ATOM 683 O O . ASP A 1 88 ? 6.163 2.315 -17.923 1.00 95.69 88 ASP A O 1
ATOM 687 N N . LEU A 1 89 ? 5.556 1.138 -16.128 1.00 96.00 89 LEU A N 1
ATOM 688 C CA . LEU A 1 89 ? 6.327 -0.056 -16.497 1.00 96.00 89 LEU A CA 1
ATOM 689 C C . LEU A 1 89 ? 5.918 -0.633 -17.854 1.00 96.00 89 LEU A C 1
ATOM 691 O O . LEU A 1 89 ? 6.773 -1.120 -18.590 1.00 96.00 89 LEU A O 1
ATOM 695 N N . ARG A 1 90 ? 4.629 -0.586 -18.210 1.00 95.31 90 ARG A N 1
ATOM 696 C CA . ARG A 1 90 ? 4.160 -0.995 -19.544 1.00 95.31 90 ARG A CA 1
ATOM 697 C C . ARG A 1 90 ? 4.700 -0.073 -20.636 1.00 95.31 90 ARG A C 1
ATOM 699 O O . ARG A 1 90 ? 5.101 -0.565 -21.686 1.00 95.31 90 ARG A O 1
ATOM 706 N N . ARG A 1 91 ? 4.741 1.243 -20.398 1.00 95.25 91 ARG A N 1
ATOM 707 C CA . ARG A 1 91 ? 5.319 2.211 -21.348 1.00 95.25 91 ARG A CA 1
ATOM 708 C C . ARG A 1 91 ? 6.815 1.967 -21.542 1.00 95.25 91 ARG A C 1
ATOM 710 O O . ARG A 1 91 ? 7.265 1.894 -22.683 1.00 95.25 91 ARG A O 1
ATOM 717 N N . ARG A 1 92 ? 7.560 1.760 -20.452 1.00 93.62 92 ARG A N 1
ATOM 718 C CA . ARG A 1 92 ? 8.994 1.418 -20.496 1.00 93.62 92 ARG A CA 1
ATOM 719 C C . ARG A 1 92 ? 9.245 0.107 -21.233 1.00 93.62 92 ARG A C 1
ATOM 721 O O . ARG A 1 92 ? 10.108 0.050 -22.099 1.00 93.62 92 ARG A O 1
ATOM 728 N N . GLU A 1 93 ? 8.433 -0.918 -20.972 1.00 93.38 93 GLU A N 1
ATOM 729 C CA . GLU A 1 93 ? 8.524 -2.197 -21.683 1.00 93.38 93 GLU A CA 1
ATOM 730 C C . GLU A 1 93 ? 8.326 -2.022 -23.195 1.00 93.38 93 GLU A C 1
ATOM 732 O O . GLU A 1 93 ? 9.082 -2.570 -23.997 1.00 93.38 93 GLU A O 1
ATOM 737 N N . GLN A 1 94 ? 7.314 -1.253 -23.601 1.00 92.94 94 GLN A N 1
ATOM 738 C CA . GLN A 1 94 ? 7.049 -0.974 -25.012 1.00 92.94 94 GLN A CA 1
ATOM 739 C C . GLN A 1 94 ? 8.192 -0.190 -25.664 1.00 92.94 94 GLN A C 1
ATOM 741 O O . GLN A 1 94 ? 8.564 -0.507 -26.793 1.00 92.94 94 GLN A O 1
ATOM 746 N N . ALA A 1 95 ? 8.764 0.791 -24.963 1.00 90.69 95 ALA A N 1
ATOM 747 C CA . ALA A 1 95 ? 9.917 1.547 -25.441 1.00 90.69 95 ALA A CA 1
ATOM 748 C C . ALA A 1 95 ? 11.136 0.632 -25.646 1.00 90.69 95 ALA A C 1
ATOM 750 O O . ALA A 1 95 ? 11.648 0.557 -26.762 1.00 90.69 95 ALA A O 1
ATOM 751 N N . ALA A 1 96 ? 11.511 -0.160 -24.637 1.00 88.88 96 ALA A N 1
ATOM 752 C CA . ALA A 1 96 ? 12.625 -1.110 -24.709 1.00 88.88 96 ALA A CA 1
ATOM 753 C C . ALA A 1 96 ? 12.437 -2.173 -25.811 1.00 88.88 96 ALA A C 1
ATOM 755 O O . ALA A 1 96 ? 13.390 -2.632 -26.443 1.00 88.88 96 ALA A O 1
ATOM 756 N N . ARG A 1 97 ? 11.190 -2.560 -26.109 1.00 87.44 97 ARG A N 1
ATOM 757 C CA . ARG A 1 97 ? 10.887 -3.478 -27.220 1.00 87.44 97 ARG A CA 1
ATOM 758 C C . ARG A 1 97 ? 11.058 -2.838 -28.596 1.00 87.44 97 ARG A C 1
ATOM 760 O O . ARG A 1 97 ? 11.382 -3.572 -29.525 1.00 87.44 97 ARG A O 1
ATOM 767 N N . ARG A 1 98 ? 10.835 -1.530 -28.735 1.00 85.56 98 ARG A N 1
ATOM 768 C CA . ARG A 1 98 ? 10.922 -0.800 -30.014 1.00 85.56 98 ARG A CA 1
ATOM 769 C C . ARG A 1 98 ? 12.348 -0.422 -30.407 1.00 85.56 98 ARG A C 1
ATOM 771 O O . ARG A 1 98 ? 12.586 -0.185 -31.587 1.00 85.56 98 ARG A O 1
ATOM 778 N N . VAL A 1 99 ? 13.279 -0.375 -29.454 1.00 80.38 99 VAL A N 1
ATOM 779 C CA . VAL A 1 99 ? 14.699 -0.137 -29.742 1.00 80.38 99 VAL A CA 1
ATOM 780 C C . VAL A 1 99 ? 15.216 -1.251 -30.663 1.00 80.38 99 VAL A C 1
ATOM 782 O O . VAL A 1 99 ? 15.173 -2.427 -30.300 1.00 80.38 99 VAL A O 1
ATOM 785 N N . ARG A 1 100 ? 15.678 -0.883 -31.868 1.00 71.56 100 ARG A N 1
ATOM 786 C CA . ARG A 1 100 ? 16.456 -1.781 -32.735 1.00 71.56 100 ARG A CA 1
ATOM 787 C C . ARG A 1 100 ? 17.830 -1.970 -32.096 1.00 71.56 100 ARG A C 1
ATOM 789 O O . ARG A 1 100 ? 18.542 -0.993 -31.882 1.00 71.56 100 ARG A O 1
ATOM 796 N N . SER A 1 101 ? 18.167 -3.210 -31.769 1.00 63.31 101 SER A N 1
ATOM 797 C CA . SER A 1 101 ? 19.419 -3.583 -31.117 1.00 63.31 101 SER A CA 1
ATOM 798 C C . SER A 1 101 ? 20.367 -4.261 -32.105 1.00 63.31 101 SER A C 1
ATOM 800 O O . SER A 1 101 ? 20.017 -5.271 -32.713 1.00 63.31 101 SER A O 1
ATOM 802 N N . ASP A 1 102 ? 21.581 -3.721 -32.221 1.00 76.56 102 ASP A N 1
ATOM 803 C CA . ASP A 1 102 ? 22.742 -4.458 -32.730 1.00 76.56 102 ASP A CA 1
ATOM 804 C C . ASP A 1 102 ? 23.135 -5.555 -31.715 1.00 76.56 102 ASP A C 1
ATOM 806 O O . ASP A 1 102 ? 22.658 -5.544 -30.574 1.00 76.56 102 ASP A O 1
ATOM 810 N N . ALA A 1 103 ? 24.015 -6.494 -32.086 1.00 68.31 103 ALA A N 1
ATOM 811 C CA . ALA A 1 103 ? 24.373 -7.644 -31.239 1.00 68.31 103 ALA A CA 1
ATOM 812 C C . ALA A 1 103 ? 24.828 -7.257 -29.811 1.00 68.31 103 ALA A C 1
ATOM 814 O O . ALA A 1 103 ? 24.501 -7.957 -28.854 1.00 68.31 103 ALA A O 1
ATOM 815 N N . GLU A 1 104 ? 25.508 -6.118 -29.657 1.00 69.00 104 GLU A N 1
ATOM 816 C CA . GLU A 1 104 ? 25.989 -5.588 -28.371 1.00 69.00 104 GLU A CA 1
ATOM 817 C C . GLU A 1 104 ? 24.848 -5.014 -27.500 1.00 69.00 104 GLU A C 1
ATOM 819 O O . GLU A 1 104 ? 24.765 -5.278 -26.301 1.00 69.00 104 GLU A O 1
ATOM 824 N N . LYS A 1 105 ? 23.876 -4.329 -28.120 1.00 76.00 105 LYS A N 1
ATOM 825 C CA . LYS A 1 105 ? 22.716 -3.710 -27.443 1.00 76.00 105 LYS A CA 1
ATOM 826 C C . LYS A 1 105 ? 21.611 -4.711 -27.100 1.00 76.00 105 LYS A C 1
ATOM 828 O O . LYS A 1 105 ? 20.715 -4.424 -26.307 1.00 76.00 105 LYS A O 1
ATOM 833 N N . GLU A 1 106 ? 21.646 -5.900 -27.696 1.00 81.69 106 GLU A N 1
ATOM 834 C CA . GLU A 1 106 ? 20.670 -6.960 -27.440 1.00 81.69 106 GLU A CA 1
ATOM 835 C C . GLU A 1 106 ? 20.819 -7.543 -26.023 1.00 81.69 106 GLU A C 1
ATOM 837 O O . GLU A 1 106 ? 19.817 -7.888 -25.390 1.00 81.69 106 GLU A O 1
ATOM 842 N N . GLY A 1 107 ? 22.045 -7.604 -25.488 1.00 82.81 107 GLY A N 1
ATOM 843 C CA . GLY A 1 107 ? 22.305 -8.025 -24.107 1.00 82.81 107 GLY A CA 1
ATOM 844 C C . GLY A 1 107 ? 21.694 -7.066 -23.082 1.00 82.81 107 GLY A C 1
ATOM 845 O O . GLY A 1 107 ? 20.942 -7.493 -22.200 1.00 82.81 107 GLY A O 1
ATOM 846 N N . GLU A 1 108 ? 21.941 -5.768 -23.252 1.00 85.00 108 GLU A N 1
ATOM 847 C CA . GLU A 1 108 ? 21.406 -4.700 -22.398 1.00 85.00 108 GLU A CA 1
ATOM 848 C C . GLU A 1 108 ? 19.877 -4.651 -22.444 1.00 85.00 108 GLU A C 1
ATOM 850 O O . GLU A 1 108 ? 19.218 -4.684 -21.403 1.00 85.00 108 GLU A O 1
ATOM 855 N N . ARG A 1 109 ? 19.298 -4.703 -23.650 1.00 86.00 109 ARG A N 1
ATOM 856 C CA . ARG A 1 109 ? 17.845 -4.751 -23.860 1.00 86.00 109 ARG A CA 1
ATOM 857 C C . ARG A 1 109 ? 17.204 -5.944 -23.157 1.00 86.00 109 ARG A C 1
ATOM 859 O O . ARG A 1 109 ? 16.151 -5.814 -22.530 1.00 86.00 109 ARG A O 1
ATOM 866 N N . ARG A 1 110 ? 17.817 -7.129 -23.238 1.00 87.75 110 ARG A N 1
ATOM 867 C CA . ARG A 1 110 ? 17.328 -8.325 -22.529 1.00 87.75 110 ARG A CA 1
ATOM 868 C C . ARG A 1 110 ? 17.411 -8.154 -21.015 1.00 87.75 110 ARG A C 1
ATOM 870 O O . ARG A 1 110 ? 16.484 -8.580 -20.324 1.00 87.75 110 ARG A O 1
ATOM 877 N N . GLY A 1 111 ? 18.484 -7.547 -20.511 1.00 90.44 111 GLY A N 1
ATOM 878 C CA . GLY A 1 111 ? 18.645 -7.205 -19.098 1.00 90.44 111 GLY A CA 1
ATOM 879 C C . GLY A 1 111 ? 17.551 -6.256 -18.606 1.00 90.44 111 GLY A C 1
ATOM 880 O O . GLY A 1 111 ? 16.862 -6.562 -17.632 1.00 90.44 111 GLY A O 1
ATOM 881 N N . GLU A 1 112 ? 17.315 -5.166 -19.334 1.00 90.88 112 GLU A N 1
ATOM 882 C CA . GLU A 1 112 ? 16.279 -4.179 -19.023 1.00 90.88 112 GLU A CA 1
ATOM 883 C C . GLU A 1 112 ? 14.877 -4.806 -19.031 1.00 90.88 112 GLU A C 1
ATOM 885 O O . GLU A 1 112 ? 14.120 -4.672 -18.068 1.00 90.88 112 GLU A O 1
ATOM 890 N N . LEU A 1 113 ? 14.536 -5.579 -20.068 1.00 92.50 113 LEU A N 1
ATOM 891 C CA . LEU A 1 113 ? 13.239 -6.258 -20.157 1.00 92.50 113 LEU A CA 1
ATOM 892 C C . LEU A 1 113 ? 13.025 -7.265 -19.022 1.00 92.50 113 LEU A C 1
ATOM 894 O O . LEU A 1 113 ? 11.901 -7.412 -18.534 1.00 92.50 113 LEU A O 1
ATOM 898 N N . ARG A 1 114 ? 14.079 -7.965 -18.586 1.00 92.81 114 ARG A N 1
ATOM 899 C CA . ARG A 1 114 ? 14.015 -8.846 -17.411 1.00 92.81 114 ARG A CA 1
ATOM 900 C C . ARG A 1 114 ? 13.753 -8.039 -16.143 1.00 92.81 114 ARG A C 1
ATOM 902 O O . ARG A 1 114 ? 12.841 -8.392 -15.400 1.00 92.81 114 ARG A O 1
ATOM 909 N N . ALA A 1 115 ? 14.470 -6.936 -15.934 1.00 92.88 115 ALA A N 1
ATOM 910 C CA . ALA A 1 115 ? 14.263 -6.058 -14.784 1.00 92.88 115 ALA A CA 1
ATOM 911 C C . ALA A 1 115 ? 12.830 -5.499 -14.740 1.00 92.88 115 ALA A C 1
ATOM 913 O O . ALA A 1 115 ? 12.172 -5.570 -13.699 1.00 92.88 115 ALA A O 1
ATOM 914 N N . ILE A 1 116 ? 12.302 -5.035 -15.878 1.00 93.88 116 ILE A N 1
ATOM 915 C CA . ILE A 1 116 ? 10.924 -4.541 -15.994 1.00 93.88 116 ILE A CA 1
ATOM 916 C C . ILE A 1 116 ? 9.916 -5.641 -15.648 1.00 93.88 116 ILE A C 1
ATOM 918 O O . ILE A 1 116 ? 8.975 -5.390 -14.895 1.00 93.88 116 ILE A O 1
ATOM 922 N N . LYS A 1 117 ? 10.101 -6.871 -16.143 1.00 93.62 117 LYS A N 1
ATOM 923 C CA . LYS A 1 117 ? 9.213 -7.999 -15.809 1.00 93.62 117 LYS A CA 1
ATOM 924 C C . LYS A 1 117 ? 9.226 -8.324 -14.318 1.00 93.62 117 LYS A C 1
ATOM 926 O O . LYS A 1 117 ? 8.158 -8.531 -13.740 1.00 93.62 117 LYS A O 1
ATOM 931 N N . THR A 1 118 ? 10.397 -8.318 -13.687 1.00 93.00 118 THR A N 1
ATOM 932 C CA . THR A 1 118 ? 10.523 -8.515 -12.237 1.00 93.00 118 THR A CA 1
ATOM 933 C C . THR A 1 118 ? 9.779 -7.422 -11.470 1.00 93.00 118 THR A C 1
ATOM 935 O O . THR A 1 118 ? 8.983 -7.725 -10.580 1.00 93.00 118 THR A O 1
ATOM 938 N N . GLN A 1 119 ? 9.946 -6.155 -11.865 1.00 93.69 119 GLN A N 1
ATOM 939 C CA . GLN A 1 119 ? 9.222 -5.027 -11.271 1.00 93.69 119 GLN A CA 1
ATOM 940 C C . GLN A 1 119 ? 7.705 -5.144 -11.471 1.00 93.69 119 GLN A C 1
ATOM 942 O O . GLN A 1 119 ? 6.947 -4.969 -10.519 1.00 93.69 119 GLN A O 1
ATOM 947 N N . GLN A 1 120 ? 7.239 -5.500 -12.672 1.00 93.44 120 GLN A N 1
ATOM 948 C CA . GLN A 1 120 ? 5.814 -5.715 -12.940 1.00 93.44 120 GLN A CA 1
ATOM 949 C C . GLN A 1 120 ? 5.240 -6.837 -12.072 1.00 93.44 120 GLN A C 1
ATOM 951 O O . GLN A 1 120 ? 4.144 -6.684 -11.539 1.00 93.44 120 GLN A O 1
ATOM 956 N N . SER A 1 121 ? 5.963 -7.950 -11.919 1.00 92.75 121 SER A N 1
ATOM 957 C CA . SER A 1 121 ? 5.539 -9.060 -11.064 1.00 92.75 121 SER A CA 1
ATOM 958 C C . SER A 1 121 ? 5.389 -8.610 -9.612 1.00 92.75 121 SER A C 1
ATOM 960 O O . SER A 1 121 ? 4.364 -8.881 -8.994 1.00 92.75 121 SER A O 1
ATOM 962 N N . ALA A 1 122 ? 6.364 -7.867 -9.081 1.00 91.12 122 ALA A N 1
ATOM 963 C CA . ALA A 1 122 ? 6.299 -7.335 -7.722 1.00 91.12 122 ALA A CA 1
ATOM 964 C C . ALA A 1 122 ? 5.100 -6.390 -7.524 1.00 91.12 122 ALA A C 1
ATOM 966 O O . ALA A 1 122 ? 4.348 -6.542 -6.563 1.00 91.12 122 ALA A O 1
ATOM 967 N N . VAL A 1 123 ? 4.869 -5.460 -8.459 1.00 94.75 123 VAL A N 1
ATOM 968 C CA . VAL A 1 123 ? 3.744 -4.513 -8.370 1.00 94.75 123 VAL A CA 1
ATOM 969 C C . VAL A 1 123 ? 2.392 -5.222 -8.514 1.00 94.75 123 VAL A C 1
ATOM 971 O O . VAL A 1 123 ? 1.449 -4.858 -7.821 1.00 94.75 123 VAL A O 1
ATOM 974 N N . ARG A 1 124 ? 2.274 -6.257 -9.359 1.00 92.94 124 ARG A N 1
ATOM 975 C CA . ARG A 1 124 ? 1.037 -7.056 -9.477 1.00 92.94 124 ARG A CA 1
ATOM 976 C C . ARG A 1 124 ? 0.720 -7.815 -8.194 1.00 92.94 124 ARG A C 1
ATOM 978 O O . ARG A 1 124 ? -0.434 -7.828 -7.782 1.00 92.94 124 ARG A O 1
ATOM 985 N N . THR A 1 125 ? 1.730 -8.410 -7.562 1.00 92.12 125 THR A N 1
ATOM 986 C CA . THR A 1 125 ? 1.567 -9.079 -6.265 1.00 92.12 125 THR A CA 1
ATOM 987 C C . THR A 1 125 ? 1.096 -8.089 -5.204 1.00 92.12 125 THR A C 1
ATOM 989 O O . THR A 1 125 ? 0.123 -8.377 -4.514 1.00 92.12 125 THR A O 1
ATOM 992 N N . GLN A 1 126 ? 1.722 -6.906 -5.121 1.00 92.06 126 GLN A N 1
ATOM 993 C CA . GLN A 1 126 ? 1.305 -5.848 -4.194 1.00 92.06 126 GLN A CA 1
ATOM 994 C C . GLN A 1 126 ? -0.128 -5.381 -4.471 1.00 92.06 126 GLN A C 1
ATOM 996 O O . GLN A 1 126 ? -0.913 -5.264 -3.541 1.00 92.06 126 GLN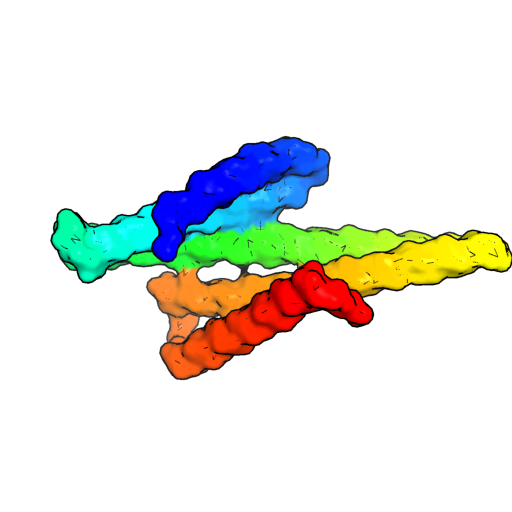 A O 1
ATOM 1001 N N . PHE A 1 127 ? -0.483 -5.155 -5.738 1.00 94.81 127 PHE A N 1
ATOM 1002 C CA . PHE A 1 127 ? -1.831 -4.749 -6.133 1.00 94.81 127 PHE A CA 1
ATOM 1003 C C . PHE A 1 127 ? -2.882 -5.781 -5.718 1.00 94.81 127 PHE A C 1
ATOM 1005 O O . PHE A 1 127 ? -3.907 -5.414 -5.153 1.00 94.81 127 PHE A O 1
ATOM 1012 N N . LEU A 1 128 ? -2.629 -7.067 -5.984 1.00 93.12 128 LEU A N 1
ATOM 1013 C CA . LEU A 1 128 ? -3.548 -8.137 -5.603 1.00 93.12 128 LEU A CA 1
ATOM 1014 C C . LEU A 1 128 ? -3.683 -8.225 -4.083 1.00 93.12 128 LEU A C 1
ATOM 1016 O O . LEU A 1 128 ? -4.795 -8.338 -3.579 1.00 93.12 128 LEU A O 1
ATOM 1020 N N . GLN A 1 129 ? -2.566 -8.126 -3.362 1.00 92.25 129 GLN A N 1
ATOM 1021 C CA . GLN A 1 129 ? -2.580 -8.119 -1.907 1.00 92.25 129 GLN A CA 1
ATOM 1022 C C . GLN A 1 129 ? -3.395 -6.943 -1.360 1.00 92.25 129 GLN A C 1
ATOM 1024 O O . GLN A 1 129 ? -4.284 -7.152 -0.546 1.00 92.25 129 GLN A O 1
ATOM 1029 N N . ASP A 1 130 ? -3.148 -5.728 -1.848 1.00 94.25 130 ASP A N 1
ATOM 1030 C CA . ASP A 1 130 ? -3.876 -4.535 -1.421 1.00 94.25 130 ASP A CA 1
ATOM 1031 C C . ASP A 1 130 ? -5.370 -4.625 -1.770 1.00 94.25 130 ASP A C 1
ATOM 1033 O O . ASP A 1 130 ? -6.208 -4.200 -0.984 1.00 94.25 130 ASP A O 1
ATOM 1037 N N . ALA A 1 131 ? -5.732 -5.202 -2.920 1.00 93.38 131 ALA A N 1
ATOM 1038 C CA . ALA A 1 131 ? -7.131 -5.354 -3.325 1.00 93.38 131 ALA A CA 1
ATOM 1039 C C . ALA A 1 131 ? -7.888 -6.316 -2.400 1.00 93.38 131 ALA A C 1
ATOM 1041 O O . ALA A 1 131 ? -9.037 -6.062 -2.046 1.00 93.38 131 ALA A O 1
ATOM 1042 N N . LEU A 1 132 ? -7.222 -7.395 -1.992 1.00 91.62 132 LEU A N 1
ATOM 1043 C CA . LEU A 1 132 ? -7.732 -8.361 -1.029 1.00 91.62 132 LEU A CA 1
ATOM 1044 C C . LEU A 1 132 ? -7.808 -7.761 0.382 1.00 91.62 132 LEU A C 1
ATOM 1046 O O . LEU A 1 132 ? -8.853 -7.834 1.026 1.00 91.62 132 LEU A O 1
ATOM 1050 N N . ASP A 1 133 ? -6.744 -7.098 0.835 1.00 91.88 133 ASP A N 1
ATOM 1051 C CA . ASP A 1 133 ? -6.691 -6.457 2.151 1.00 91.88 133 ASP A CA 1
ATOM 1052 C C . ASP A 1 133 ? -7.713 -5.311 2.272 1.00 91.88 133 ASP A C 1
ATOM 1054 O O . ASP A 1 133 ? -8.183 -5.047 3.376 1.00 91.88 133 ASP A O 1
ATOM 1058 N N . LEU A 1 134 ? -8.110 -4.657 1.167 1.00 94.12 134 LEU A N 1
ATOM 1059 C CA . LEU A 1 134 ? -9.133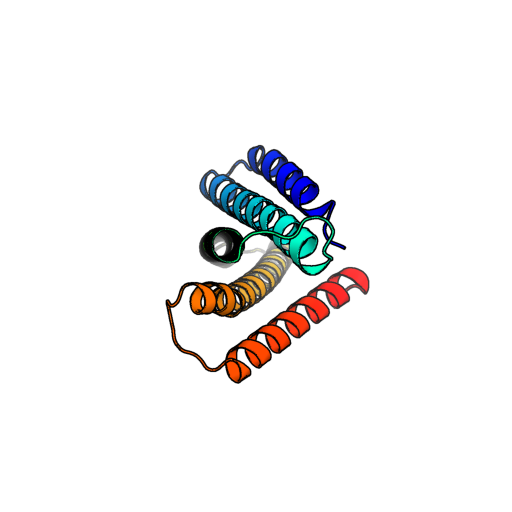 -3.599 1.154 1.00 94.12 134 LEU A CA 1
ATOM 1060 C C . LEU A 1 134 ? -10.517 -4.109 1.582 1.00 94.12 134 LEU A C 1
ATOM 1062 O O . LEU A 1 134 ? -11.299 -3.336 2.141 1.00 94.12 134 LEU A O 1
ATOM 1066 N N . LEU A 1 135 ? -10.815 -5.393 1.353 1.00 91.19 135 LEU A N 1
ATOM 1067 C CA . LEU A 1 135 ? -12.093 -6.006 1.730 1.00 91.19 135 LEU A CA 1
ATOM 1068 C C . LEU A 1 135 ? -12.296 -5.990 3.252 1.00 91.19 135 LEU A C 1
ATOM 1070 O O . LEU A 1 135 ? -13.406 -5.827 3.744 1.00 91.19 135 LEU A O 1
ATOM 1074 N N . ILE A 1 136 ? -11.223 -6.066 4.037 1.00 90.19 136 ILE A N 1
ATOM 1075 C CA . ILE A 1 136 ? -11.326 -6.115 5.499 1.00 90.19 136 ILE A CA 1
ATOM 1076 C C . ILE A 1 136 ? -11.887 -4.794 6.074 1.00 90.19 136 ILE A C 1
ATOM 1078 O O . ILE A 1 136 ? -12.951 -4.816 6.706 1.00 90.19 136 ILE A O 1
ATOM 1082 N N . PRO A 1 137 ? -11.260 -3.618 5.851 1.00 92.56 137 PRO A N 1
ATOM 1083 C CA . PRO A 1 137 ? -11.834 -2.363 6.308 1.00 92.56 137 PRO A CA 1
ATOM 1084 C C . PRO A 1 137 ? -13.122 -2.005 5.555 1.00 92.56 137 PRO A C 1
ATOM 1086 O O . PRO A 1 137 ? -13.979 -1.353 6.145 1.00 92.56 137 PRO A O 1
ATOM 1089 N N . ALA A 1 138 ? -13.312 -2.440 4.302 1.00 92.12 138 ALA A N 1
ATOM 1090 C CA . ALA A 1 138 ? -14.576 -2.249 3.586 1.00 92.12 138 ALA A CA 1
ATOM 1091 C C . ALA A 1 138 ? -15.748 -2.964 4.285 1.00 92.12 138 ALA A C 1
ATOM 1093 O O . ALA A 1 138 ? -16.807 -2.359 4.461 1.00 92.12 138 ALA A O 1
ATOM 1094 N N . GLY A 1 139 ? -15.541 -4.192 4.769 1.00 89.38 139 GLY A N 1
ATOM 1095 C CA . GLY A 1 139 ? -16.509 -4.921 5.591 1.00 89.38 139 GLY A CA 1
ATOM 1096 C C . GLY A 1 139 ? -16.808 -4.207 6.909 1.00 89.38 139 GLY A C 1
ATOM 1097 O O . GLY A 1 139 ? -17.968 -3.972 7.232 1.00 89.38 139 GLY A O 1
ATOM 1098 N N . THR A 1 140 ? -15.777 -3.736 7.623 1.00 88.31 140 THR A N 1
ATOM 1099 C CA . THR A 1 140 ? -15.965 -2.954 8.867 1.00 88.31 140 THR A CA 1
ATOM 1100 C C . THR A 1 140 ? -16.751 -1.653 8.640 1.00 88.31 140 THR A C 1
ATOM 1102 O O . THR A 1 140 ? -17.455 -1.169 9.530 1.00 88.31 140 THR A O 1
ATOM 1105 N N . LEU A 1 141 ? -16.635 -1.056 7.452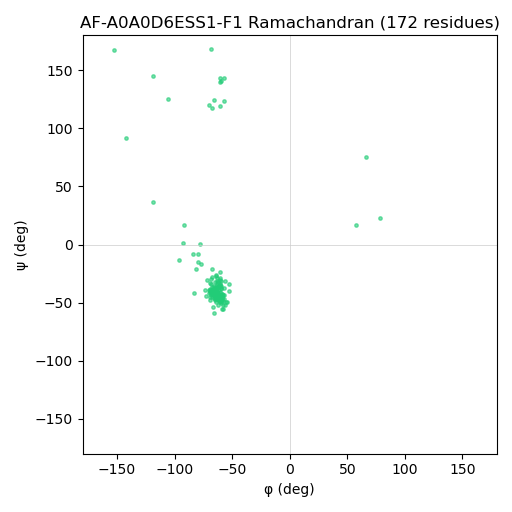 1.00 91.44 141 LEU A N 1
ATOM 1106 C CA . LEU A 1 141 ? -17.370 0.150 7.067 1.00 91.44 141 LEU A CA 1
ATOM 1107 C C . LEU A 1 141 ? -18.783 -0.133 6.541 1.00 91.44 141 LEU A C 1
ATOM 1109 O O . LEU A 1 141 ? -19.551 0.816 6.386 1.00 91.44 141 LEU A O 1
ATOM 1113 N N . GLY A 1 142 ? -19.138 -1.401 6.319 1.00 89.88 142 GLY A N 1
ATOM 1114 C CA . GLY A 1 142 ? -20.433 -1.811 5.777 1.00 89.88 142 GLY A CA 1
ATOM 1115 C C . GLY A 1 142 ? -20.555 -1.627 4.263 1.00 89.88 142 GLY A C 1
ATOM 1116 O O . GLY A 1 142 ? -21.662 -1.495 3.755 1.00 89.88 142 GLY A O 1
ATOM 1117 N N . TYR A 1 143 ? -19.440 -1.584 3.527 1.00 90.88 143 TYR A N 1
ATOM 1118 C CA . TYR A 1 143 ? -19.459 -1.479 2.061 1.00 90.88 143 TYR A CA 1
ATOM 1119 C C . TYR A 1 143 ? -19.794 -2.808 1.370 1.00 90.88 143 TYR A C 1
ATOM 1121 O O . TYR A 1 143 ? -20.157 -2.813 0.197 1.00 90.88 143 TYR A O 1
ATOM 1129 N N . HIS A 1 144 ? -19.693 -3.928 2.085 1.00 90.31 144 HIS A N 1
ATOM 1130 C CA . HIS A 1 144 ? -20.150 -5.241 1.638 1.00 90.31 144 HIS A CA 1
ATOM 1131 C C . HIS A 1 144 ? -20.516 -6.127 2.834 1.00 90.31 144 HIS A C 1
ATOM 1133 O O . HIS A 1 144 ? -20.098 -5.859 3.960 1.00 90.31 144 HIS A O 1
ATOM 1139 N N . HIS A 1 145 ? -21.195 -7.242 2.561 1.00 86.00 145 HIS A N 1
ATOM 1140 C CA . HIS A 1 145 ? -21.655 -8.213 3.561 1.00 86.00 145 HIS A CA 1
ATOM 1141 C C . HIS A 1 145 ? -21.036 -9.606 3.349 1.00 86.00 145 HIS A C 1
ATOM 1143 O O . HIS A 1 145 ? -21.718 -10.613 3.488 1.00 86.00 145 HIS A O 1
ATOM 1149 N N . LEU A 1 146 ? -19.766 -9.667 2.933 1.00 85.44 146 LEU A N 1
ATOM 1150 C CA . LEU A 1 146 ? -19.035 -10.934 2.839 1.00 85.44 146 LEU A CA 1
ATOM 1151 C C . LEU A 1 146 ? -18.956 -11.608 4.213 1.00 85.44 146 LEU A C 1
ATOM 1153 O O . LEU A 1 146 ? -18.716 -10.926 5.208 1.00 85.44 146 LEU A O 1
ATOM 1157 N N . ASP A 1 147 ? -19.102 -12.932 4.240 1.00 85.44 147 ASP A N 1
ATOM 1158 C CA . ASP A 1 147 ? -19.006 -13.715 5.470 1.00 85.44 147 ASP A CA 1
ATOM 1159 C C . ASP A 1 147 ? -17.626 -13.568 6.126 1.00 85.44 147 ASP A C 1
ATOM 1161 O O . ASP A 1 147 ? -16.588 -13.580 5.452 1.00 85.44 147 ASP A O 1
ATOM 1165 N N . ASP A 1 148 ? -17.602 -13.536 7.460 1.00 79.00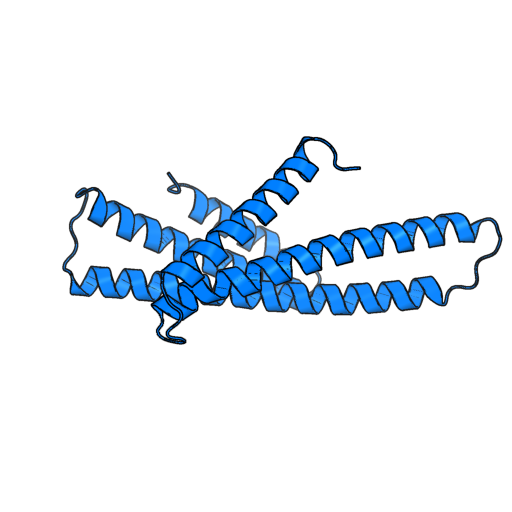 148 ASP A N 1
ATOM 1166 C CA . ASP A 1 148 ? -16.366 -13.436 8.247 1.00 79.00 148 ASP A CA 1
ATOM 1167 C C . ASP A 1 148 ? -15.376 -14.570 7.923 1.00 79.00 148 ASP A C 1
ATOM 1169 O O . ASP A 1 148 ? -14.160 -14.366 7.929 1.00 79.00 148 ASP A O 1
ATOM 1173 N N . GLY A 1 149 ? -15.884 -15.755 7.561 1.00 80.62 149 GLY A N 1
ATOM 1174 C CA . GLY A 1 149 ? -15.066 -16.883 7.108 1.00 80.62 149 GLY A CA 1
ATOM 1175 C C . GLY A 1 149 ? -14.326 -16.603 5.795 1.00 80.62 149 GLY A C 1
ATOM 1176 O O . GLY A 1 149 ? -13.145 -16.927 5.668 1.00 80.62 149 GLY A O 1
ATOM 1177 N N . VAL A 1 150 ? -14.979 -15.939 4.837 1.00 82.06 150 VAL A N 1
ATOM 1178 C CA . VAL A 1 150 ? -14.356 -15.533 3.567 1.00 82.06 150 VAL A CA 1
ATOM 1179 C C . VAL A 1 150 ? -13.306 -14.454 3.822 1.00 82.06 150 VAL A C 1
ATOM 1181 O O . VAL A 1 150 ? -12.197 -14.549 3.298 1.00 82.06 150 VAL A O 1
ATOM 1184 N N . LEU A 1 151 ? -13.604 -13.471 4.675 1.00 82.94 151 LEU A N 1
ATOM 1185 C CA . LEU A 1 151 ? -12.641 -12.432 5.060 1.00 82.94 151 LEU A CA 1
ATOM 1186 C C . LEU A 1 151 ? -11.410 -13.016 5.773 1.00 82.94 151 LEU A C 1
ATOM 1188 O O . LEU A 1 151 ? -10.283 -12.602 5.495 1.00 82.94 151 LEU A O 1
ATOM 1192 N N . GLY A 1 152 ? -11.599 -14.022 6.630 1.00 80.56 152 GLY A N 1
ATOM 1193 C CA . GLY A 1 152 ? -10.505 -14.752 7.274 1.00 80.56 152 GLY A CA 1
ATOM 1194 C C . GLY A 1 152 ? -9.615 -15.503 6.276 1.00 80.56 152 GLY A C 1
ATOM 1195 O O . GLY A 1 152 ? -8.384 -15.456 6.380 1.00 80.56 152 GLY A O 1
ATOM 1196 N N . LEU A 1 153 ? -10.210 -16.144 5.263 1.00 84.50 153 LEU A N 1
ATOM 1197 C CA . LEU A 1 153 ? -9.463 -16.800 4.182 1.00 84.50 153 LEU A CA 1
ATOM 1198 C C . LEU A 1 153 ? -8.678 -15.790 3.346 1.00 84.50 153 LEU A C 1
ATOM 1200 O O . LEU A 1 153 ? -7.497 -16.011 3.079 1.00 84.50 153 LEU A O 1
ATOM 1204 N N . VAL A 1 154 ? -9.299 -14.665 2.989 1.00 84.88 154 VAL A N 1
ATOM 1205 C CA . VAL A 1 154 ? -8.641 -13.566 2.273 1.00 84.88 154 VAL A CA 1
ATOM 1206 C C . VAL A 1 154 ? -7.409 -13.088 3.046 1.00 84.88 154 VAL A C 1
ATOM 1208 O O . VAL A 1 154 ? -6.316 -13.063 2.480 1.00 84.88 154 VAL A O 1
ATOM 1211 N N . GLY A 1 155 ? -7.547 -12.817 4.348 1.00 81.94 155 GLY A N 1
ATOM 1212 C CA . GLY A 1 155 ? -6.427 -12.413 5.204 1.00 81.94 155 GLY A CA 1
ATOM 1213 C C . GLY A 1 155 ? -5.327 -13.476 5.332 1.00 81.94 155 GLY A C 1
ATOM 1214 O O . GLY A 1 155 ? -4.141 -13.153 5.434 1.00 81.94 155 GLY A O 1
ATOM 1215 N N . THR A 1 156 ? -5.691 -14.759 5.286 1.00 85.12 156 THR A N 1
ATOM 1216 C CA . THR A 1 156 ? -4.725 -15.870 5.306 1.00 85.12 156 THR A CA 1
ATOM 1217 C C . THR A 1 156 ? -3.929 -15.931 4.003 1.00 85.12 156 THR A C 1
ATOM 1219 O O . THR A 1 156 ? -2.700 -16.038 4.026 1.00 85.12 156 THR A O 1
ATOM 1222 N N . VAL A 1 157 ? -4.606 -15.804 2.859 1.00 85.62 157 VAL A N 1
ATOM 1223 C CA . VAL A 1 157 ? -3.970 -15.779 1.535 1.00 85.62 157 VAL A CA 1
ATOM 1224 C C . VAL A 1 157 ? -3.016 -14.592 1.416 1.00 85.62 157 VAL A C 1
ATOM 1226 O O . VAL A 1 157 ? -1.864 -14.779 1.016 1.00 85.62 157 VAL A O 1
ATOM 1229 N N . THR A 1 158 ? -3.435 -13.388 1.816 1.00 82.06 158 THR A N 1
ATOM 1230 C CA . THR A 1 158 ? -2.564 -12.202 1.761 1.00 82.06 158 THR A CA 1
ATOM 1231 C C . THR A 1 158 ? -1.374 -12.314 2.709 1.00 82.06 158 THR A C 1
ATOM 1233 O O . THR A 1 158 ? -0.257 -11.942 2.340 1.00 82.06 158 THR A O 1
ATOM 1236 N N . SER A 1 159 ? -1.552 -12.933 3.878 1.00 81.50 159 SER A N 1
ATOM 1237 C CA . SER A 1 159 ? -0.452 -13.228 4.805 1.00 81.50 159 SER A CA 1
ATOM 1238 C C . SER A 1 159 ? 0.579 -14.194 4.207 1.00 81.50 159 SER A C 1
ATOM 1240 O O . SER A 1 159 ? 1.782 -13.953 4.323 1.00 81.50 159 SER A O 1
ATOM 1242 N N . LEU A 1 160 ? 0.140 -15.252 3.512 1.00 84.06 160 LEU A N 1
ATOM 1243 C CA . LEU A 1 160 ? 1.030 -16.191 2.810 1.00 84.06 160 LEU A CA 1
ATOM 1244 C C . LEU A 1 160 ? 1.785 -15.516 1.655 1.00 84.06 160 LEU A C 1
ATOM 1246 O O . LEU A 1 160 ? 2.980 -15.761 1.464 1.00 84.06 160 LEU A O 1
ATOM 1250 N N . MET A 1 161 ? 1.121 -14.629 0.909 1.00 84.44 161 MET A N 1
ATOM 1251 C CA . MET A 1 161 ? 1.758 -13.818 -0.136 1.00 84.44 161 MET A CA 1
ATOM 1252 C C . MET A 1 161 ? 2.841 -12.895 0.442 1.00 84.44 161 MET A C 1
ATOM 1254 O O . MET A 1 161 ? 3.952 -12.820 -0.100 1.00 84.44 161 MET A O 1
ATOM 1258 N N . GLY A 1 162 ? 2.551 -12.242 1.571 1.00 79.69 162 GLY A N 1
ATOM 1259 C CA . GLY A 1 162 ? 3.506 -11.411 2.301 1.00 79.69 162 GLY A CA 1
ATOM 1260 C C . GLY A 1 162 ? 4.707 -12.213 2.806 1.00 79.69 162 GLY A C 1
ATOM 1261 O O . GLY A 1 162 ? 5.851 -11.806 2.598 1.00 79.69 162 GLY A O 1
ATOM 1262 N N . LEU A 1 163 ? 4.466 -13.393 3.386 1.00 83.62 163 LEU A N 1
ATOM 1263 C CA . LEU A 1 163 ? 5.517 -14.300 3.852 1.00 83.62 163 LEU A CA 1
ATOM 1264 C C . LEU A 1 163 ? 6.433 -14.735 2.705 1.00 83.62 163 LEU A C 1
ATOM 1266 O O . LEU A 1 163 ? 7.651 -14.617 2.819 1.00 83.62 163 LEU A O 1
ATOM 1270 N N . ARG A 1 164 ? 5.868 -15.175 1.574 1.00 83.88 164 ARG A N 1
ATOM 1271 C CA . ARG A 1 164 ? 6.646 -15.563 0.387 1.00 83.88 164 ARG A CA 1
ATOM 1272 C C . ARG A 1 164 ? 7.542 -14.422 -0.095 1.00 83.88 164 ARG A C 1
ATOM 1274 O O . ARG A 1 164 ? 8.706 -14.649 -0.420 1.00 83.88 164 ARG A O 1
ATOM 1281 N N . THR A 1 165 ? 7.013 -13.201 -0.123 1.00 80.75 165 THR A N 1
ATOM 1282 C CA . THR A 1 165 ? 7.763 -12.006 -0.537 1.00 80.75 165 THR A CA 1
ATOM 1283 C C . THR A 1 165 ? 8.909 -11.706 0.429 1.00 80.75 165 THR A C 1
ATOM 1285 O O . THR A 1 165 ? 10.028 -11.420 0.002 1.00 80.75 165 THR A O 1
ATOM 1288 N N . GLN A 1 166 ? 8.661 -11.826 1.734 1.00 82.06 166 GLN A N 1
ATOM 1289 C CA . GLN A 1 166 ? 9.674 -11.613 2.764 1.00 82.06 166 GLN A CA 1
ATOM 1290 C C . GLN A 1 166 ? 10.780 -12.677 2.711 1.00 82.06 166 GLN A C 1
ATOM 1292 O O . GLN A 1 166 ? 11.957 -12.336 2.802 1.00 82.06 166 GLN A O 1
ATOM 1297 N N . ILE A 1 167 ? 10.420 -13.947 2.505 1.00 82.81 167 ILE A N 1
ATOM 1298 C CA . ILE A 1 167 ? 11.373 -15.053 2.338 1.00 82.81 167 ILE A CA 1
ATOM 1299 C C . ILE A 1 167 ? 12.254 -14.813 1.112 1.00 82.81 167 ILE A C 1
ATOM 1301 O O . ILE A 1 167 ? 13.475 -14.894 1.217 1.00 82.81 167 ILE A O 1
ATOM 1305 N N . ALA A 1 168 ? 11.662 -14.450 -0.029 1.00 80.94 168 ALA A N 1
ATOM 1306 C CA . ALA A 1 168 ? 12.416 -14.140 -1.242 1.00 80.94 168 ALA A CA 1
ATOM 1307 C C . ALA A 1 168 ? 13.393 -12.968 -1.041 1.00 80.94 168 ALA A C 1
ATOM 1309 O O . ALA A 1 168 ? 14.498 -12.985 -1.578 1.00 80.94 168 ALA A O 1
ATOM 1310 N N . LYS A 1 169 ? 13.017 -11.966 -0.239 1.00 79.00 169 LYS A N 1
ATOM 1311 C CA . LYS A 1 169 ? 13.884 -10.828 0.087 1.00 79.00 169 LYS A CA 1
ATOM 1312 C C . LYS A 1 169 ? 15.071 -11.216 0.975 1.00 79.00 169 LYS A C 1
ATOM 1314 O O . LYS A 1 169 ? 16.156 -10.680 0.783 1.00 79.00 169 LYS A O 1
ATOM 1319 N N . VAL A 1 170 ? 14.865 -12.099 1.954 1.00 81.69 170 VAL A N 1
ATOM 1320 C CA . VAL A 1 170 ? 15.891 -12.475 2.946 1.00 81.69 170 VAL A CA 1
ATOM 1321 C C . VAL A 1 170 ? 16.830 -13.560 2.422 1.00 81.69 170 VAL A C 1
ATOM 1323 O O . VAL A 1 170 ? 18.033 -13.474 2.639 1.00 81.69 170 VAL A O 1
ATOM 1326 N N . LEU A 1 171 ? 16.299 -14.568 1.730 1.00 81.00 171 LEU A N 1
ATOM 1327 C CA . LEU A 1 171 ? 17.073 -15.732 1.285 1.00 81.00 171 LEU A CA 1
ATOM 1328 C C . LEU A 1 171 ? 17.653 -15.584 -0.129 1.00 81.00 171 LEU A C 1
ATOM 1330 O O . LEU A 1 171 ? 18.289 -16.514 -0.613 1.00 81.00 171 LEU A O 1
ATOM 1334 N N . GLY A 1 172 ? 17.432 -14.446 -0.795 1.00 60.47 172 GLY A N 1
ATOM 1335 C CA . GLY A 1 172 ? 17.830 -14.254 -2.188 1.00 60.47 172 GLY A CA 1
ATOM 1336 C C . GLY A 1 172 ? 17.026 -15.168 -3.112 1.00 60.47 172 GLY A C 1
ATOM 1337 O O . GLY A 1 172 ? 17.514 -16.195 -3.576 1.00 60.47 172 GLY A O 1
ATOM 1338 N N . GLY A 1 173 ? 15.762 -14.819 -3.353 1.00 54.97 173 GLY A N 1
ATOM 1339 C CA . GLY A 1 173 ? 14.924 -15.534 -4.314 1.00 54.97 173 GLY A CA 1
ATOM 1340 C C . GLY A 1 173 ? 15.575 -15.539 -5.700 1.00 54.97 173 GLY A C 1
ATOM 1341 O O . GLY A 1 173 ? 15.895 -14.471 -6.220 1.00 54.97 173 GLY A O 1
ATOM 1342 N N . LYS A 1 174 ? 15.780 -16.740 -6.258 1.00 42.09 174 LYS A N 1
ATOM 1343 C CA . LYS A 1 174 ? 16.158 -16.939 -7.666 1.00 42.09 174 LYS A CA 1
ATOM 1344 C C . LYS A 1 174 ? 15.092 -16.385 -8.609 1.00 42.09 174 LYS A C 1
ATOM 1346 O O . LYS A 1 174 ? 13.891 -16.541 -8.286 1.00 42.09 174 LYS A O 1
#

Secondary structure (DSSP, 8-state):
--TTHHHHHHHHHHHHTT-SSHHHHHHHHHHHHHHHHHHHHHHHHHHHHTTSS---HHHHHHHHHHHHHHHHHHHHHHHHHHHHHHHHHHHHHHHHHHS---HHHHHHHHHHHHHHHHHHHHHHHHHHHHHHHTHHHHHHHTS----HHHHHHHHHHHHHHHHHHHHHHHHT--

Foldseek 3Di:
DCVCVLVVLVVQLVVLCPDPDPLSSVLSNQLSQLVSLLVVLVVVLVCCVVVVPPDPPVVNLVSNLSSLVSNLRNLVSLLSNLVVLLVVLVVQLVVLVPDDDDPVVVVVSVVSNVVSVVSNVVSVLSNLLSVLVSVVSCVSNVVDDDDPVVNVVSVVVSVVSVVVVVCCVPVVND

InterPro domains:
  IPR008733 Peroxisomal biogenesis factor 11 [PF05648] (1-166)

Mean predicted aligned error: 6.33 Å